Protein AF-A0AAW8P1D4-F1 (afdb_monomer)

Sequence (146 aa):
MIMMSGGFAKLALLTPFTQERFGVPAAPYYAAKFIAARTAGCGPCAMLVVRMAEEAGVSAQQLASIARPGSADADMRLAADYATAVLANSFDLADMIETARSRFGEKGLWGLASAVAAGQFYPTLKRGVGAALSCDLLPAEFREVA

So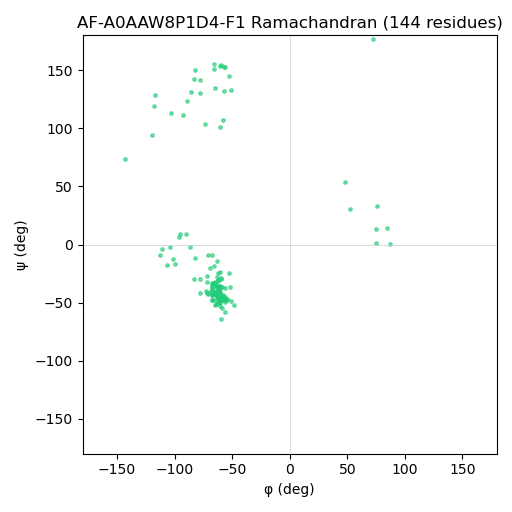lvent-accessible surface area (backbone atoms only — not comparable to full-atom values): 7704 Å² total; per-residue (Å²): 132,82,75,72,48,73,66,56,53,53,52,59,66,44,54,63,54,56,71,46,35,57,81,37,57,59,56,29,32,43,28,8,20,30,46,24,12,45,74,60,70,28,33,68,55,23,51,48,40,43,53,57,26,42,79,62,73,32,50,59,67,62,55,29,23,62,44,39,92,92,62,35,56,70,60,30,40,51,28,30,52,41,31,48,28,64,75,64,66,37,95,58,34,68,62,43,51,51,52,44,27,72,74,52,36,69,50,17,38,53,8,46,53,33,20,28,52,36,22,36,44,60,48,52,52,34,38,75,73,63,76,52,79,78,89,52,82,64,58,74,69,64,45,66,74,130

Mean predicted aligned error: 4.63 Å

Radius of gyration: 15.49 Å; Cα contacts (8 Å, |Δi|>4): 194; chains: 1; bounding box: 49×39×32 Å

Secondary structure (DSSP, 8-state):
-----HHHHHHHHHHHHTT--TT--HHHHHHHHHHHHHHTT-HHHHHHHHHHHHHTT--HHHHHGGGSTTTS-HHHHHHHHHHHHHHHT-TTHHHHHHHHHHHHHHHHHHHHHHHHHHHHHHHHHHHHTTS--S--PPPGGGS---

InterPro domains:
  IPR029032 AhpD-like [G3DSA:1.20.1290.10] (26-134)
  IPR029032 AhpD-like [SSF69118] (23-127)

Structure (mmCIF, N/CA/C/O backbone):
data_AF-A0AAW8P1D4-F1
#
_entry.id   AF-A0AAW8P1D4-F1
#
loop_
_atom_site.group_PDB
_atom_site.id
_atom_site.type_symbol
_atom_site.label_atom_id
_atom_site.label_alt_id
_atom_site.label_comp_id
_atom_site.label_asym_id
_atom_site.label_entity_id
_atom_site.label_seq_id
_atom_site.pdbx_PDB_ins_code
_atom_site.Cartn_x
_atom_site.Cartn_y
_atom_site.Cartn_z
_atom_site.occupancy
_atom_site.B_iso_or_equiv
_atom_site.auth_seq_id
_atom_site.auth_comp_id
_atom_site.auth_asym_id
_atom_site.auth_atom_id
_atom_site.pdbx_PDB_model_num
ATOM 1 N N . MET A 1 1 ? 33.612 16.172 3.935 1.00 39.94 1 MET A N 1
ATOM 2 C CA . MET A 1 1 ? 32.360 16.946 3.800 1.00 39.94 1 MET A CA 1
ATOM 3 C C . MET A 1 1 ? 31.700 16.505 2.500 1.00 39.94 1 MET A C 1
ATOM 5 O O . MET A 1 1 ? 32.062 16.997 1.442 1.00 39.94 1 MET A O 1
ATOM 9 N N . ILE A 1 2 ? 30.862 15.463 2.548 1.00 55.50 2 ILE A N 1
ATOM 10 C CA . ILE A 1 2 ? 30.183 14.958 1.3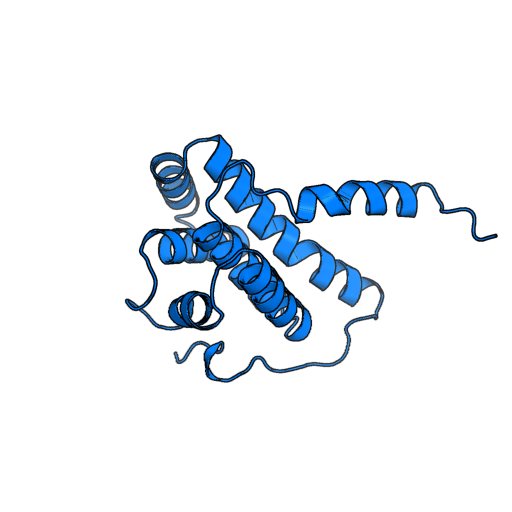47 1.00 55.50 2 ILE A CA 1
ATOM 11 C C . ILE A 1 2 ? 29.100 15.978 1.022 1.00 55.50 2 ILE A C 1
ATOM 13 O O . ILE A 1 2 ? 28.096 16.071 1.723 1.00 55.50 2 ILE A O 1
ATOM 17 N N . MET A 1 3 ? 29.357 16.800 0.011 1.00 48.62 3 MET A N 1
ATOM 18 C CA . MET A 1 3 ? 28.374 17.709 -0.554 1.00 48.62 3 MET A CA 1
ATOM 19 C C . MET A 1 3 ? 27.203 16.845 -1.021 1.00 48.62 3 MET A C 1
ATOM 21 O O . MET A 1 3 ? 27.345 16.062 -1.959 1.00 48.62 3 MET A O 1
ATOM 25 N N . MET A 1 4 ? 26.092 16.898 -0.286 1.00 57.53 4 MET A N 1
ATOM 26 C CA . MET A 1 4 ? 24.893 16.124 -0.579 1.00 57.53 4 MET A CA 1
ATOM 27 C C . MET A 1 4 ? 24.434 16.570 -1.966 1.00 57.53 4 MET A C 1
ATOM 29 O O . MET A 1 4 ? 23.932 17.680 -2.131 1.00 57.53 4 MET A O 1
ATOM 33 N N . SER A 1 5 ? 24.733 15.770 -2.990 1.00 74.94 5 SER A N 1
ATOM 34 C CA . SER A 1 5 ? 24.405 16.120 -4.368 1.00 74.94 5 SER A CA 1
ATOM 35 C C . SER A 1 5 ? 22.902 16.392 -4.468 1.00 74.94 5 SER A C 1
ATOM 37 O O . SER A 1 5 ? 22.109 15.853 -3.690 1.00 74.94 5 SER A O 1
ATOM 39 N N . GLY A 1 6 ? 22.482 17.226 -5.424 1.00 84.19 6 GLY A N 1
ATOM 40 C CA . GLY A 1 6 ? 21.069 17.606 -5.560 1.00 84.19 6 GLY A CA 1
ATOM 41 C C . GLY A 1 6 ? 20.107 16.408 -5.631 1.00 84.19 6 GLY A C 1
ATOM 42 O O . GLY A 1 6 ? 18.951 16.528 -5.238 1.00 84.19 6 GLY A O 1
ATOM 43 N N . GLY A 1 7 ? 20.585 15.232 -6.059 1.00 87.12 7 GLY A N 1
ATOM 44 C CA . GLY A 1 7 ? 19.835 13.975 -6.004 1.00 87.12 7 GLY A CA 1
ATOM 45 C C . GLY A 1 7 ? 19.537 13.485 -4.581 1.00 87.12 7 GLY A C 1
ATOM 46 O O . GLY A 1 7 ? 18.387 13.179 -4.279 1.00 87.12 7 GLY A O 1
ATOM 47 N N . PHE A 1 8 ? 20.525 13.462 -3.682 1.00 88.69 8 PHE A N 1
ATOM 48 C CA . PHE A 1 8 ? 20.314 13.047 -2.289 1.00 88.69 8 PHE A CA 1
ATOM 49 C C . PHE A 1 8 ? 19.436 14.033 -1.511 1.00 88.69 8 PHE A C 1
ATOM 51 O O . PHE A 1 8 ? 18.639 13.610 -0.679 1.00 88.69 8 PHE A O 1
ATOM 58 N N . ALA A 1 9 ? 19.516 15.332 -1.818 1.00 90.56 9 ALA A N 1
ATOM 59 C CA . ALA A 1 9 ? 18.600 16.322 -1.251 1.00 90.56 9 ALA A CA 1
ATOM 60 C C . ALA A 1 9 ? 17.141 16.058 -1.674 1.00 90.56 9 ALA A C 1
ATOM 62 O O . ALA A 1 9 ? 16.244 16.062 -0.835 1.00 90.56 9 ALA A O 1
ATOM 63 N N . LYS A 1 10 ? 16.898 15.749 -2.957 1.00 90.12 10 LYS A N 1
ATOM 64 C CA . LYS A 1 10 ? 15.564 15.357 -3.449 1.00 90.12 10 LYS A CA 1
ATOM 65 C C . LYS A 1 10 ? 15.071 14.060 -2.809 1.00 90.12 10 LYS A C 1
ATOM 67 O O . LYS A 1 10 ? 13.907 13.972 -2.436 1.00 90.12 10 LYS A O 1
ATOM 72 N N . LEU A 1 11 ? 15.957 13.077 -2.642 1.00 89.25 11 LEU A N 1
ATOM 73 C CA . LEU A 1 11 ? 15.636 11.830 -1.950 1.00 89.25 11 LEU A CA 1
ATOM 74 C C . LEU A 1 11 ? 15.224 12.080 -0.491 1.00 89.25 11 LEU A C 1
ATOM 76 O O . LEU A 1 11 ? 14.258 11.487 -0.023 1.00 89.25 11 LEU A O 1
ATOM 80 N N . ALA A 1 12 ? 15.908 12.984 0.213 1.00 89.44 12 ALA A N 1
ATOM 81 C CA . ALA A 1 12 ? 15.560 13.338 1.588 1.00 89.44 12 ALA A CA 1
ATOM 82 C C . ALA A 1 12 ? 14.154 13.956 1.698 1.00 89.44 12 ALA A C 1
ATOM 84 O O . ALA A 1 12 ? 13.430 13.655 2.645 1.00 89.44 12 ALA A O 1
ATOM 85 N N . LEU A 1 13 ? 13.741 14.755 0.707 1.00 91.31 13 LEU A N 1
ATOM 86 C CA . LEU A 1 13 ? 12.393 15.332 0.634 1.00 91.31 13 LEU A CA 1
ATOM 87 C C . LEU A 1 13 ? 11.296 14.291 0.355 1.00 91.31 13 LEU A C 1
ATOM 89 O O . LEU A 1 13 ? 10.134 14.545 0.658 1.00 91.31 13 LEU A O 1
ATOM 93 N N . LEU A 1 14 ? 11.641 13.119 -0.188 1.00 91.69 14 LEU A N 1
ATOM 94 C CA . LEU A 1 14 ? 10.685 12.035 -0.423 1.00 91.69 14 LEU A CA 1
ATOM 95 C C . LEU A 1 14 ? 10.342 11.266 0.861 1.00 91.69 14 LEU A C 1
ATOM 97 O O . LEU A 1 14 ? 9.231 10.762 0.994 1.00 91.69 14 LEU A O 1
ATOM 101 N N . THR A 1 15 ? 11.264 11.184 1.821 1.00 87.00 15 THR A N 1
ATOM 102 C CA . THR A 1 15 ? 11.056 10.469 3.091 1.00 87.00 15 THR A CA 1
ATOM 103 C C . THR A 1 15 ? 9.730 10.819 3.788 1.00 87.00 15 THR A C 1
ATOM 105 O O . THR A 1 15 ? 8.977 9.881 4.062 1.00 87.00 15 THR A O 1
ATOM 108 N N . PRO A 1 16 ? 9.367 12.101 4.025 1.00 90.62 16 PRO A N 1
ATOM 109 C CA . PRO A 1 16 ? 8.087 12.436 4.657 1.00 90.62 16 PRO A CA 1
ATOM 110 C C . PRO A 1 16 ? 6.878 11.960 3.841 1.00 90.62 16 PRO A C 1
ATOM 112 O O . PRO A 1 16 ? 5.910 11.473 4.417 1.00 90.62 16 PRO A O 1
ATOM 115 N N . PHE A 1 17 ? 6.950 11.999 2.506 1.00 91.94 17 PHE A N 1
ATOM 116 C CA . PHE A 1 17 ? 5.888 11.460 1.651 1.00 91.94 17 PHE A CA 1
ATOM 117 C C . PHE A 1 17 ? 5.687 9.953 1.868 1.00 91.94 17 PHE A C 1
ATOM 119 O O . PHE A 1 17 ? 4.553 9.491 1.935 1.00 91.94 17 PHE A O 1
ATOM 126 N N . THR A 1 18 ? 6.763 9.178 2.059 1.00 89.44 18 THR A N 1
ATOM 127 C CA . THR A 1 18 ? 6.650 7.722 2.289 1.00 89.44 18 THR A CA 1
ATOM 128 C C . THR A 1 18 ? 5.994 7.338 3.623 1.00 89.44 18 THR A C 1
ATOM 130 O O . THR A 1 18 ? 5.725 6.157 3.872 1.00 89.44 18 THR A O 1
ATOM 133 N N . GLN A 1 19 ? 5.759 8.313 4.501 1.00 88.38 19 GLN A N 1
ATOM 134 C CA . GLN A 1 19 ? 5.118 8.141 5.803 1.00 88.38 19 GLN A CA 1
ATOM 135 C C . GLN A 1 19 ? 3.737 8.813 5.874 1.00 88.38 19 GLN A C 1
ATOM 137 O O . GLN A 1 19 ? 3.003 8.567 6.830 1.00 88.38 19 GLN A O 1
ATOM 142 N N . GLU A 1 20 ? 3.359 9.606 4.869 1.00 93.69 20 GLU A N 1
ATOM 143 C CA . GLU A 1 20 ? 2.106 10.357 4.853 1.00 93.69 20 GLU A CA 1
ATOM 144 C C . GLU A 1 20 ? 0.906 9.461 4.512 1.00 93.69 20 GLU A C 1
ATOM 146 O O . GLU A 1 20 ? 0.909 8.716 3.527 1.00 93.69 20 GLU A O 1
ATOM 151 N N . ARG A 1 21 ? -0.144 9.565 5.333 1.00 94.75 21 ARG A N 1
ATOM 152 C CA . ARG A 1 21 ? -1.355 8.736 5.250 1.00 94.75 21 ARG A CA 1
ATOM 153 C C . ARG A 1 21 ? -2.525 9.452 4.592 1.00 94.75 21 ARG A C 1
ATOM 155 O O . ARG A 1 21 ? -3.530 8.809 4.313 1.00 94.75 21 ARG A O 1
ATOM 162 N N . PHE A 1 22 ? -2.444 10.768 4.398 1.00 94.25 22 PHE A N 1
ATOM 163 C CA . PHE A 1 22 ? -3.497 11.586 3.792 1.00 94.25 22 PHE A CA 1
ATOM 164 C C . PHE A 1 22 ? -4.875 11.394 4.460 1.00 94.25 22 PHE A C 1
ATOM 166 O O . PHE A 1 22 ? -5.918 11.519 3.828 1.00 94.25 22 PHE A O 1
ATOM 173 N N . GLY A 1 23 ? -4.897 11.096 5.762 1.00 90.75 23 GLY A N 1
ATOM 174 C CA . GLY A 1 23 ? -6.128 10.866 6.527 1.00 90.75 23 GLY A CA 1
ATOM 175 C C . GLY A 1 23 ? -6.672 9.432 6.504 1.00 90.75 23 GLY A C 1
ATOM 176 O O . GLY A 1 23 ? -7.669 9.177 7.174 1.00 90.75 23 GLY A O 1
ATOM 177 N N . VAL A 1 24 ? -6.024 8.485 5.813 1.00 96.12 24 VAL A N 1
ATOM 178 C CA . VAL A 1 24 ? -6.356 7.054 5.929 1.00 96.12 24 VAL A CA 1
ATOM 179 C C . VAL A 1 24 ? -6.046 6.564 7.352 1.00 96.12 24 VAL A C 1
ATOM 181 O O . VAL A 1 24 ? -4.961 6.857 7.874 1.00 96.12 24 VAL A O 1
ATOM 184 N N . PRO A 1 25 ? -6.947 5.796 7.996 1.00 97.12 25 PRO A N 1
ATOM 185 C CA . PRO A 1 25 ? -6.661 5.177 9.287 1.00 97.12 25 PRO A CA 1
ATOM 186 C C . PRO A 1 25 ? -5.417 4.276 9.237 1.00 97.12 25 PRO A C 1
ATOM 188 O O . PRO A 1 25 ? -5.077 3.708 8.201 1.00 97.12 25 PRO A O 1
ATOM 191 N N . ALA A 1 26 ? -4.726 4.112 10.370 1.00 97.50 26 ALA A N 1
ATOM 192 C CA . ALA A 1 26 ? -3.468 3.358 10.418 1.00 97.50 26 ALA A CA 1
ATOM 193 C C . ALA A 1 26 ? -3.610 1.933 9.853 1.00 97.50 26 ALA A C 1
ATOM 195 O O . ALA A 1 26 ? -2.813 1.525 9.014 1.00 97.50 26 ALA A O 1
ATOM 196 N N . ALA A 1 27 ? -4.645 1.205 10.274 1.00 97.38 27 ALA A N 1
ATOM 197 C CA . ALA A 1 27 ? -4.863 -0.191 9.906 1.00 97.38 27 ALA A CA 1
ATOM 198 C C . ALA A 1 27 ? -4.922 -0.430 8.375 1.00 97.38 27 ALA A C 1
ATOM 200 O O . ALA A 1 27 ? -4.068 -1.165 7.874 1.00 97.38 27 ALA A O 1
ATOM 201 N N . PRO A 1 28 ? -5.823 0.209 7.600 1.00 97.88 28 PRO A N 1
ATOM 202 C CA . PRO A 1 28 ? -5.845 0.073 6.140 1.00 97.88 28 PRO A CA 1
ATOM 203 C C . PRO A 1 28 ? -4.581 0.618 5.456 1.00 97.88 28 PRO A C 1
ATOM 205 O O . PRO A 1 28 ? -4.095 0.013 4.502 1.00 97.88 28 PRO A O 1
ATOM 208 N N . TYR A 1 29 ? -3.981 1.705 5.956 1.00 98.38 29 TYR A N 1
ATOM 209 C CA . TYR A 1 29 ? -2.732 2.225 5.383 1.00 98.38 29 TYR A CA 1
ATOM 210 C C . TYR A 1 29 ? -1.590 1.200 5.468 1.00 98.38 29 TYR A C 1
ATOM 212 O O . TYR A 1 29 ? -0.924 0.909 4.471 1.00 98.38 29 TYR A O 1
ATOM 220 N N . TYR A 1 30 ? -1.369 0.624 6.653 1.00 97.81 30 TYR A N 1
ATOM 221 C CA . TYR A 1 30 ? -0.312 -0.365 6.846 1.00 97.81 30 TYR A CA 1
ATOM 222 C C . TYR A 1 30 ? -0.633 -1.702 6.178 1.00 97.81 30 TYR A C 1
ATOM 224 O O . TYR A 1 30 ? 0.302 -2.369 5.743 1.00 97.81 30 TYR A O 1
ATOM 232 N N . ALA A 1 31 ? -1.911 -2.056 6.006 1.00 97.50 31 ALA A N 1
ATOM 233 C CA . ALA A 1 31 ? -2.320 -3.194 5.185 1.00 97.50 31 ALA A CA 1
ATOM 234 C C . ALA A 1 31 ? -1.844 -3.042 3.729 1.00 97.50 31 ALA A C 1
ATOM 236 O O . ALA A 1 31 ? -1.094 -3.883 3.230 1.00 97.50 31 ALA A O 1
ATOM 237 N N . ALA A 1 32 ? -2.190 -1.926 3.075 1.00 97.88 32 ALA A N 1
ATOM 238 C CA . ALA A 1 32 ? -1.767 -1.641 1.702 1.00 97.88 32 ALA A CA 1
ATOM 239 C C . ALA A 1 32 ? -0.235 -1.556 1.570 1.00 97.88 32 ALA A C 1
ATOM 241 O O . ALA A 1 32 ? 0.361 -2.152 0.669 1.00 97.88 32 ALA A O 1
ATOM 242 N N . LYS A 1 33 ? 0.426 -0.855 2.503 1.00 97.88 33 LYS A N 1
ATOM 243 C CA . LYS A 1 33 ? 1.889 -0.705 2.510 1.00 97.88 33 LYS A CA 1
ATOM 244 C C . LYS A 1 33 ? 2.610 -2.040 2.716 1.00 97.88 33 LYS A C 1
ATOM 246 O O . LYS A 1 33 ? 3.665 -2.256 2.119 1.00 97.88 33 LYS A O 1
ATOM 251 N N . PHE A 1 34 ? 2.056 -2.928 3.544 1.00 96.62 34 PHE A N 1
ATOM 252 C CA . PHE A 1 34 ? 2.613 -4.256 3.794 1.00 96.62 34 PHE A CA 1
ATOM 253 C C . PHE A 1 34 ? 2.523 -5.131 2.545 1.00 96.62 34 PHE A C 1
ATOM 255 O O . PHE A 1 34 ? 3.541 -5.696 2.144 1.00 96.62 34 PHE A O 1
ATOM 262 N N . ILE A 1 35 ? 1.359 -5.174 1.884 1.00 96.38 35 ILE A N 1
ATOM 263 C CA . ILE A 1 35 ? 1.196 -5.876 0.601 1.00 96.38 35 ILE A CA 1
ATOM 264 C C . ILE A 1 35 ? 2.194 -5.351 -0.429 1.00 96.38 35 ILE A C 1
ATOM 266 O O . ILE A 1 35 ? 2.894 -6.140 -1.058 1.00 96.38 35 ILE A O 1
ATOM 270 N N . ALA A 1 36 ? 2.355 -4.032 -0.542 1.00 96.94 36 ALA A N 1
ATOM 271 C CA . ALA A 1 36 ? 3.343 -3.457 -1.443 1.00 96.94 36 ALA A CA 1
ATOM 272 C C . ALA A 1 36 ? 4.780 -3.891 -1.111 1.00 96.94 36 ALA A C 1
ATOM 274 O O . ALA A 1 36 ? 5.465 -4.446 -1.968 1.00 96.94 36 ALA A O 1
ATOM 275 N N . ALA A 1 37 ? 5.240 -3.723 0.128 1.00 94.56 37 ALA A N 1
ATOM 276 C CA . ALA A 1 37 ? 6.597 -4.126 0.504 1.00 94.56 37 ALA A CA 1
ATOM 277 C C . ALA A 1 37 ? 6.843 -5.637 0.326 1.00 94.56 37 ALA A C 1
ATOM 279 O O . ALA A 1 37 ? 7.931 -6.045 -0.094 1.00 94.56 37 ALA A O 1
ATOM 280 N N . ARG A 1 38 ? 5.829 -6.464 0.605 1.00 91.94 38 ARG A N 1
ATOM 281 C CA . ARG A 1 38 ? 5.865 -7.916 0.407 1.00 91.94 38 ARG A CA 1
ATOM 282 C C . ARG A 1 38 ? 5.992 -8.267 -1.076 1.00 91.94 38 ARG A C 1
ATOM 284 O O . ARG A 1 38 ? 6.906 -9.005 -1.434 1.00 91.94 38 ARG A O 1
ATOM 291 N N . THR A 1 39 ? 5.132 -7.718 -1.934 1.00 93.69 39 THR A N 1
ATOM 292 C CA . THR A 1 39 ? 5.139 -7.967 -3.389 1.00 93.69 39 THR A CA 1
ATOM 293 C C . THR A 1 39 ? 6.424 -7.477 -4.049 1.00 93.69 39 THR A C 1
ATOM 295 O O . THR A 1 39 ? 6.885 -8.068 -5.021 1.00 93.69 39 THR A O 1
ATOM 298 N N . ALA A 1 40 ? 7.074 -6.453 -3.486 1.00 92.12 40 ALA A N 1
ATOM 299 C CA . ALA A 1 40 ? 8.391 -6.026 -3.942 1.00 92.12 40 ALA A CA 1
ATOM 300 C C . ALA A 1 40 ? 9.478 -7.098 -3.746 1.00 92.12 40 ALA A C 1
ATOM 302 O O . ALA A 1 40 ? 10.562 -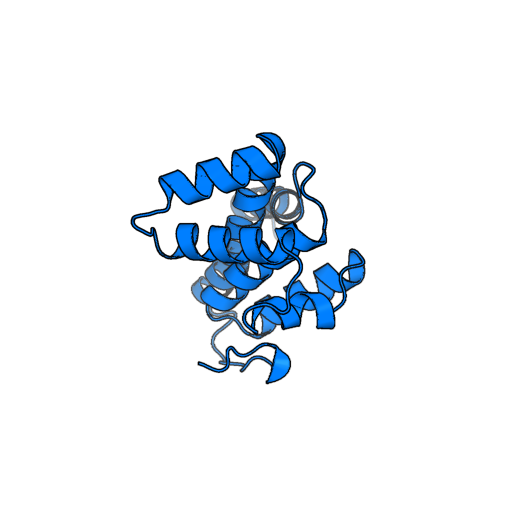6.944 -4.306 1.00 92.12 40 ALA A O 1
ATOM 303 N N . GLY A 1 41 ? 9.242 -8.156 -2.958 1.00 86.69 41 GLY A N 1
ATOM 304 C CA . GLY A 1 41 ? 10.191 -9.248 -2.725 1.00 86.69 41 GLY A CA 1
ATOM 305 C C . GLY A 1 41 ? 11.335 -8.877 -1.7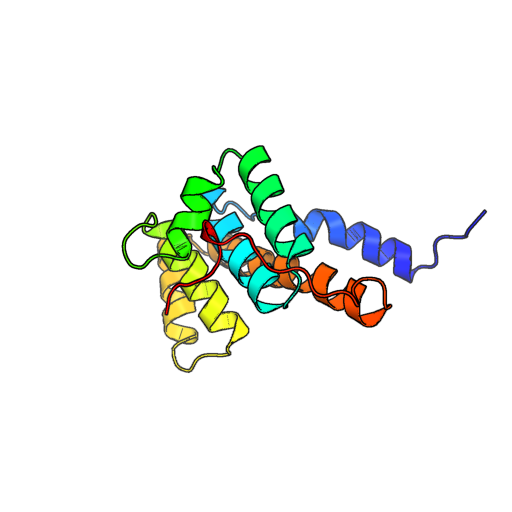77 1.00 86.69 41 GLY A C 1
ATOM 306 O O . GLY A 1 41 ? 12.463 -9.320 -1.976 1.00 86.69 41 GLY A O 1
ATOM 307 N N . CYS A 1 42 ? 11.084 -8.011 -0.787 1.00 84.12 42 CYS A N 1
ATOM 308 C CA . CYS A 1 42 ? 12.049 -7.660 0.262 1.00 84.12 42 CYS A CA 1
ATOM 309 C C . CYS A 1 42 ? 11.483 -8.022 1.645 1.00 84.12 42 CYS A C 1
ATOM 311 O O . CYS A 1 42 ? 10.787 -7.212 2.262 1.00 84.12 42 CYS A O 1
ATOM 313 N N . GLY A 1 43 ? 11.809 -9.217 2.152 1.00 86.75 43 GLY A N 1
ATOM 314 C CA . GLY A 1 43 ? 11.385 -9.695 3.477 1.00 86.75 43 GLY A CA 1
ATOM 315 C C . GLY A 1 43 ? 11.675 -8.710 4.622 1.00 86.75 43 GLY A C 1
ATOM 316 O O . GLY A 1 43 ? 10.748 -8.360 5.355 1.00 86.75 43 GLY A O 1
ATOM 317 N N . PRO A 1 44 ? 12.897 -8.153 4.741 1.00 89.44 44 PRO A N 1
ATOM 318 C CA . PRO A 1 44 ? 13.219 -7.191 5.795 1.00 89.44 44 PRO A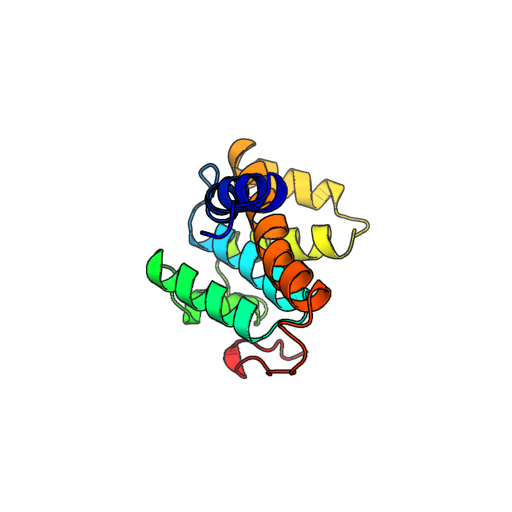 CA 1
ATOM 319 C C . PRO A 1 44 ? 12.436 -5.882 5.663 1.00 89.44 44 PRO A C 1
ATOM 321 O O . PRO A 1 44 ? 12.074 -5.268 6.662 1.00 89.44 44 PRO A O 1
ATOM 324 N N . CYS A 1 45 ? 12.137 -5.451 4.435 1.00 91.88 45 CYS A N 1
ATOM 325 C CA . CYS A 1 45 ? 11.337 -4.254 4.200 1.00 91.88 45 CYS A CA 1
ATOM 326 C C . CYS A 1 45 ? 9.878 -4.472 4.617 1.00 91.88 45 CYS A C 1
ATOM 328 O O . CYS A 1 45 ? 9.283 -3.591 5.228 1.00 91.88 45 CYS A O 1
ATOM 330 N N . ALA A 1 46 ? 9.312 -5.643 4.323 1.00 93.12 46 ALA A N 1
ATOM 331 C CA . ALA A 1 46 ? 7.972 -6.006 4.768 1.00 93.12 46 ALA A CA 1
ATOM 332 C C . ALA A 1 46 ? 7.893 -6.121 6.302 1.00 93.12 46 ALA A C 1
ATOM 334 O O . ALA A 1 46 ? 6.968 -5.575 6.899 1.00 93.12 46 ALA A O 1
ATOM 335 N N . MET A 1 47 ? 8.899 -6.703 6.964 1.00 93.69 47 MET A N 1
ATOM 336 C CA . MET A 1 47 ? 8.967 -6.724 8.434 1.00 93.69 47 MET A CA 1
ATOM 337 C C . MET A 1 47 ? 9.169 -5.335 9.048 1.00 93.69 47 MET A C 1
ATOM 339 O O . MET A 1 47 ? 8.608 -5.038 10.101 1.00 93.69 47 MET A O 1
ATOM 343 N N . LEU A 1 48 ? 9.897 -4.443 8.375 1.00 94.56 48 LEU A N 1
ATOM 344 C CA . LEU A 1 48 ? 9.962 -3.040 8.780 1.00 94.56 48 LEU A CA 1
ATOM 345 C C . LEU A 1 48 ? 8.578 -2.379 8.713 1.00 94.56 48 LEU A C 1
ATOM 347 O O . LEU A 1 48 ? 8.247 -1.584 9.586 1.00 94.56 48 LEU A O 1
ATOM 351 N N . VAL A 1 49 ? 7.746 -2.714 7.720 1.00 96.12 49 VAL A N 1
ATOM 352 C CA . VAL A 1 49 ? 6.355 -2.235 7.679 1.00 96.12 49 VAL A CA 1
ATOM 353 C C . VAL A 1 49 ? 5.545 -2.758 8.858 1.00 96.12 49 VAL A C 1
ATOM 355 O O . VAL A 1 49 ? 4.826 -1.963 9.456 1.00 96.12 49 VAL A O 1
ATOM 358 N N . VAL A 1 50 ? 5.706 -4.030 9.240 1.00 96.44 50 VAL A N 1
ATOM 359 C CA . VAL A 1 50 ? 5.073 -4.578 10.454 1.00 96.44 50 VAL A CA 1
ATOM 360 C C . VAL A 1 50 ? 5.474 -3.758 11.679 1.00 96.44 50 VAL A C 1
ATOM 362 O O . VAL A 1 50 ? 4.605 -3.304 12.416 1.00 96.44 50 VAL A O 1
ATOM 365 N N . ARG A 1 51 ? 6.768 -3.463 11.845 1.00 97.06 51 ARG A N 1
ATOM 366 C CA . ARG A 1 51 ? 7.243 -2.635 12.958 1.00 97.06 51 ARG A CA 1
ATOM 367 C C . ARG A 1 51 ? 6.661 -1.218 12.942 1.00 97.06 51 ARG A C 1
ATOM 369 O O . ARG A 1 51 ? 6.203 -0.726 13.969 1.00 97.06 51 ARG A O 1
ATOM 376 N N . MET A 1 52 ? 6.648 -0.565 11.781 1.00 96.88 52 MET A N 1
ATOM 377 C CA . MET A 1 52 ? 6.053 0.769 11.642 1.00 96.88 52 MET A CA 1
ATOM 378 C C . MET A 1 52 ? 4.549 0.763 11.953 1.00 96.88 52 MET A C 1
ATOM 380 O O . MET A 1 52 ? 4.017 1.771 12.410 1.00 96.88 52 MET A O 1
ATOM 384 N N . ALA A 1 53 ? 3.860 -0.344 11.682 1.00 96.94 53 ALA A N 1
ATOM 385 C CA . ALA A 1 53 ? 2.448 -0.498 11.994 1.00 96.94 53 ALA A CA 1
ATOM 386 C C . ALA A 1 53 ? 2.221 -0.619 13.505 1.00 96.94 53 ALA A C 1
ATOM 388 O O . ALA A 1 53 ? 1.340 0.061 14.032 1.00 96.94 53 ALA A O 1
ATOM 389 N N . GLU A 1 54 ? 3.058 -1.390 14.208 1.00 97.88 54 GLU A N 1
ATOM 390 C CA . GLU A 1 54 ? 3.024 -1.493 15.674 1.00 97.88 54 GLU A CA 1
ATOM 391 C C . GLU A 1 54 ? 3.212 -0.124 16.333 1.00 97.88 54 GLU A C 1
ATOM 393 O O . GLU A 1 54 ? 2.449 0.249 17.223 1.00 97.88 54 GLU A O 1
ATOM 398 N N . GLU A 1 55 ? 4.175 0.664 15.847 1.00 97.25 55 GLU A N 1
ATOM 399 C CA . GLU A 1 55 ? 4.430 2.035 16.313 1.00 97.25 55 GLU A CA 1
ATOM 400 C C . GLU A 1 55 ? 3.238 2.976 16.073 1.00 97.25 55 GLU A C 1
ATOM 402 O O . GLU A 1 55 ? 3.056 3.953 16.798 1.00 97.25 55 GLU A O 1
ATOM 407 N N . ALA A 1 56 ? 2.391 2.662 15.092 1.00 96.38 56 ALA A N 1
ATOM 408 C CA . ALA A 1 56 ? 1.156 3.379 14.799 1.00 96.38 56 ALA A CA 1
ATOM 409 C C . ALA A 1 56 ? -0.096 2.762 15.456 1.00 96.38 56 ALA A C 1
ATOM 411 O O . ALA A 1 56 ? -1.213 3.182 15.139 1.00 96.38 56 ALA A O 1
ATOM 412 N N . GLY A 1 57 ? 0.071 1.780 16.349 1.00 97.25 57 GLY A N 1
ATOM 413 C CA . GLY A 1 57 ? -1.015 1.140 17.096 1.00 97.25 57 GLY A CA 1
ATOM 414 C C . GLY A 1 57 ? -1.729 -0.002 16.367 1.00 97.25 57 GLY A C 1
ATOM 415 O O . GLY A 1 57 ? -2.802 -0.417 16.799 1.00 97.25 57 GLY A O 1
ATOM 416 N N . VAL A 1 58 ? -1.166 -0.518 15.273 1.00 97.38 58 VAL A N 1
ATOM 417 C CA . VAL A 1 58 ? -1.684 -1.683 14.541 1.00 97.38 58 VAL A CA 1
ATOM 418 C C . VAL A 1 58 ? -0.824 -2.890 14.892 1.00 97.38 58 VAL A C 1
ATOM 420 O O . VAL A 1 58 ? 0.351 -2.947 14.545 1.00 97.38 58 VAL A O 1
ATOM 423 N N . SER A 1 59 ? -1.397 -3.870 15.584 1.00 96.31 59 SER A N 1
ATOM 424 C CA . SER A 1 59 ? -0.639 -5.048 16.011 1.00 96.31 59 SER A CA 1
ATOM 425 C C . SER A 1 59 ? -0.166 -5.902 14.830 1.00 96.31 59 SER A C 1
ATOM 427 O O . SER A 1 59 ? -0.841 -6.021 13.802 1.00 96.31 59 SER A O 1
ATOM 429 N N . ALA A 1 60 ? 0.964 -6.589 15.014 1.00 94.19 60 ALA A N 1
ATOM 430 C CA . ALA A 1 60 ? 1.443 -7.612 14.088 1.00 94.19 60 ALA A CA 1
ATOM 431 C C . ALA A 1 60 ? 0.366 -8.669 13.775 1.00 94.19 60 ALA A C 1
ATOM 433 O O . ALA A 1 60 ? 0.233 -9.089 12.629 1.00 94.19 60 ALA A O 1
ATOM 434 N N . GLN A 1 61 ? -0.455 -9.041 14.766 1.00 92.88 61 GLN A N 1
ATOM 435 C CA . GLN A 1 61 ? -1.565 -9.982 14.594 1.00 92.88 61 GLN A CA 1
ATOM 436 C C . GLN A 1 61 ? -2.655 -9.440 13.657 1.00 92.88 61 GLN A C 1
ATOM 438 O O . GLN A 1 61 ? -3.144 -10.178 12.802 1.00 92.88 61 GLN A O 1
ATOM 443 N N . GLN A 1 62 ? -3.012 -8.156 13.774 1.00 93.75 62 GLN A N 1
ATOM 444 C CA . GLN A 1 62 ? -3.950 -7.514 12.848 1.00 93.75 62 GLN A CA 1
ATOM 445 C C . GLN A 1 62 ? -3.398 -7.503 11.420 1.00 93.75 62 GLN A C 1
ATOM 447 O O . GLN A 1 62 ? -4.130 -7.821 10.492 1.00 93.75 62 GLN A O 1
ATOM 452 N N . LEU A 1 63 ? -2.113 -7.207 11.212 1.00 93.75 63 LEU A N 1
ATOM 453 C CA . LEU A 1 63 ? -1.526 -7.289 9.869 1.00 93.75 63 LEU A CA 1
ATOM 454 C C . LEU A 1 63 ? -1.450 -8.726 9.338 1.00 93.75 63 LEU A C 1
ATOM 456 O O . LEU A 1 63 ? -1.800 -8.967 8.185 1.00 93.75 63 LEU A O 1
ATOM 460 N N . ALA A 1 64 ? -1.043 -9.687 10.168 1.00 91.81 64 ALA A N 1
ATOM 461 C CA . ALA A 1 64 ? -0.975 -11.100 9.793 1.00 91.81 64 ALA A CA 1
ATOM 462 C C . ALA A 1 64 ? -2.348 -11.660 9.381 1.00 91.81 64 ALA A C 1
ATOM 464 O O . ALA A 1 64 ? -2.426 -12.541 8.527 1.00 91.81 64 ALA A O 1
ATOM 465 N N . SER A 1 65 ? -3.441 -11.115 9.926 1.00 92.38 65 SER A N 1
ATOM 466 C CA . SER A 1 65 ? -4.804 -11.505 9.545 1.00 92.38 65 SER A CA 1
ATOM 467 C C . SER A 1 65 ? -5.118 -11.266 8.059 1.00 92.38 65 SER A C 1
ATOM 469 O O . SER A 1 65 ? -5.939 -11.971 7.478 1.00 92.38 65 SER A O 1
ATOM 471 N N . ILE A 1 66 ? -4.414 -10.346 7.388 1.00 90.94 66 ILE A N 1
ATOM 472 C CA . ILE A 1 66 ? -4.583 -10.103 5.947 1.00 90.94 66 ILE A CA 1
ATOM 473 C C . ILE A 1 66 ? -4.181 -11.336 5.128 1.00 90.94 66 ILE A C 1
ATOM 475 O O . ILE A 1 66 ? -4.813 -11.633 4.116 1.00 90.94 66 ILE A O 1
ATOM 479 N N . ALA A 1 67 ? -3.165 -12.083 5.577 1.00 82.38 67 ALA A N 1
ATOM 480 C CA . ALA A 1 67 ? -2.677 -13.280 4.891 1.00 82.38 67 ALA A CA 1
ATOM 481 C C . ALA A 1 67 ? -3.652 -14.469 4.977 1.00 82.38 67 ALA A C 1
ATOM 483 O O . ALA A 1 67 ? -3.436 -15.485 4.320 1.00 82.38 67 ALA A O 1
ATOM 484 N N . ARG A 1 68 ? -4.715 -14.369 5.790 1.00 80.12 68 ARG A N 1
ATOM 485 C CA . ARG A 1 68 ? -5.716 -15.424 5.979 1.00 80.12 68 ARG A CA 1
ATOM 486 C C . ARG A 1 68 ? -7.095 -14.926 5.530 1.00 80.12 68 ARG A C 1
ATOM 488 O O . ARG A 1 68 ? -7.614 -13.972 6.123 1.00 80.12 68 ARG A O 1
ATOM 495 N N . PRO A 1 69 ? -7.725 -15.567 4.528 1.00 73.00 69 PRO A N 1
ATOM 496 C CA . PRO A 1 69 ? -9.058 -15.189 4.065 1.00 73.00 69 PRO A CA 1
ATOM 497 C C . PRO A 1 69 ? -10.072 -15.073 5.213 1.00 73.00 69 PRO A C 1
ATOM 499 O O . PRO A 1 69 ? -10.149 -15.945 6.075 1.00 73.00 69 PRO A O 1
ATOM 502 N N . GLY A 1 70 ? -10.838 -13.978 5.230 1.00 77.38 70 GLY A N 1
ATOM 503 C CA . GLY A 1 70 ? -11.932 -13.753 6.184 1.00 77.38 70 GLY A CA 1
ATOM 504 C C . GLY A 1 70 ? -11.532 -13.392 7.620 1.00 77.38 70 GLY A C 1
ATOM 505 O O . GLY A 1 70 ? -12.421 -13.222 8.447 1.00 77.38 70 GLY A O 1
ATOM 506 N N . SER A 1 71 ? -10.238 -13.268 7.939 1.00 81.75 71 SER A N 1
ATOM 507 C CA . SER A 1 71 ? -9.799 -12.956 9.312 1.00 81.75 71 SER A CA 1
ATOM 508 C C . SER A 1 71 ? -9.445 -11.487 9.560 1.00 81.75 71 SER A C 1
ATOM 510 O O . SER A 1 71 ? -9.385 -11.061 10.712 1.00 81.75 71 SER A O 1
ATOM 512 N N . ALA A 1 72 ? -9.221 -10.718 8.494 1.00 85.50 72 ALA A N 1
ATOM 513 C CA . ALA A 1 72 ? -8.931 -9.294 8.583 1.00 85.50 72 ALA A CA 1
ATOM 514 C C . ALA A 1 72 ? -10.201 -8.452 8.727 1.00 85.50 72 ALA A C 1
ATOM 516 O O . ALA A 1 72 ? -11.254 -8.790 8.187 1.00 85.50 72 ALA A O 1
ATOM 517 N N . ASP A 1 73 ? -10.058 -7.312 9.403 1.00 93.00 73 ASP A N 1
ATOM 518 C CA . ASP A 1 73 ? -11.036 -6.228 9.350 1.00 93.00 73 ASP A CA 1
ATOM 519 C C . ASP A 1 73 ? -11.327 -5.826 7.890 1.00 93.00 73 ASP A C 1
ATOM 521 O O . ASP A 1 73 ? -10.435 -5.861 7.034 1.00 93.00 73 ASP A O 1
ATOM 525 N N . ALA A 1 74 ? -12.575 -5.445 7.606 1.00 95.44 74 ALA A N 1
ATOM 526 C CA . ALA A 1 74 ? -13.037 -5.168 6.248 1.00 95.44 74 ALA A CA 1
ATOM 527 C C . ALA A 1 74 ? -12.233 -4.053 5.557 1.00 95.44 74 ALA A C 1
ATOM 529 O O . ALA A 1 74 ? -11.945 -4.162 4.365 1.00 95.44 74 ALA A O 1
ATOM 530 N N . ASP A 1 75 ? -11.808 -3.022 6.293 1.00 97.44 75 ASP A N 1
ATOM 531 C CA . ASP A 1 75 ? -11.016 -1.929 5.726 1.00 97.44 75 ASP A CA 1
ATOM 532 C C . ASP A 1 75 ? -9.592 -2.382 5.414 1.00 97.44 75 ASP A C 1
ATOM 534 O O . ASP A 1 75 ? -9.035 -2.017 4.378 1.00 97.44 75 ASP A O 1
ATOM 538 N N . MET A 1 76 ? -8.997 -3.190 6.298 1.00 97.50 76 MET A N 1
ATOM 539 C CA . MET A 1 76 ? -7.673 -3.773 6.064 1.00 97.50 76 MET A CA 1
ATOM 540 C C . MET A 1 76 ? -7.695 -4.696 4.850 1.00 97.50 76 MET A C 1
ATOM 542 O O . MET A 1 76 ? -6.781 -4.642 4.027 1.00 97.50 76 MET A O 1
ATOM 546 N N . ARG A 1 77 ? -8.747 -5.512 4.723 1.00 96.69 77 ARG A N 1
ATOM 547 C CA . ARG A 1 77 ? -8.933 -6.393 3.573 1.00 96.69 77 ARG A CA 1
ATOM 548 C C . ARG A 1 77 ? -9.083 -5.595 2.282 1.00 96.69 77 ARG A C 1
ATOM 550 O O . ARG A 1 77 ? -8.335 -5.848 1.345 1.00 96.69 77 ARG A O 1
ATOM 557 N N . LEU A 1 78 ? -9.963 -4.592 2.259 1.00 97.38 78 LEU A N 1
ATOM 558 C CA . LEU A 1 78 ? -10.150 -3.727 1.093 1.00 97.38 78 LEU A CA 1
ATOM 559 C C . LEU A 1 78 ? -8.846 -3.028 0.686 1.00 97.38 78 LEU A C 1
ATOM 561 O O . LEU A 1 78 ? -8.513 -2.983 -0.492 1.00 97.38 78 LEU A O 1
ATOM 565 N N . ALA A 1 79 ? -8.081 -2.504 1.645 1.00 98.00 79 ALA A N 1
ATOM 566 C CA . ALA A 1 79 ? -6.814 -1.839 1.356 1.00 98.00 79 ALA A CA 1
ATOM 567 C C . ALA A 1 79 ? -5.736 -2.804 0.825 1.00 98.00 79 ALA A C 1
ATOM 569 O O . ALA A 1 79 ? -4.944 -2.431 -0.043 1.00 98.00 79 ALA A O 1
ATOM 570 N N . ALA A 1 80 ? -5.707 -4.043 1.321 1.00 97.44 80 ALA A N 1
ATOM 571 C CA . ALA A 1 80 ? -4.821 -5.093 0.825 1.00 97.44 80 ALA A CA 1
ATOM 572 C C . ALA A 1 80 ? -5.186 -5.536 -0.603 1.00 97.44 80 ALA A C 1
ATOM 574 O O . ALA A 1 80 ? -4.302 -5.662 -1.456 1.00 97.44 80 ALA A O 1
ATOM 575 N N . ASP A 1 81 ? -6.479 -5.713 -0.877 1.00 96.62 81 ASP A N 1
ATOM 576 C CA . ASP A 1 81 ? -6.994 -6.073 -2.199 1.00 96.62 81 ASP A CA 1
ATOM 577 C C . ASP A 1 81 ? -6.755 -4.926 -3.201 1.00 96.62 81 ASP A C 1
ATOM 579 O O . ASP A 1 81 ? -6.236 -5.161 -4.292 1.00 96.62 81 ASP A O 1
ATOM 583 N N . TYR A 1 82 ? -6.982 -3.670 -2.793 1.00 98.31 82 TYR A N 1
ATOM 584 C CA . TYR A 1 82 ? -6.622 -2.474 -3.564 1.00 98.31 82 TYR A CA 1
ATOM 585 C C . TYR A 1 82 ? -5.132 -2.441 -3.922 1.00 98.31 82 TYR A C 1
ATOM 587 O O . TYR A 1 82 ? -4.773 -2.243 -5.082 1.00 98.31 82 TYR A O 1
ATOM 595 N N . ALA A 1 83 ? -4.245 -2.660 -2.946 1.00 98.12 83 ALA A N 1
ATOM 596 C CA . ALA A 1 83 ? -2.806 -2.671 -3.196 1.00 98.12 83 ALA A CA 1
ATOM 597 C C . ALA A 1 83 ? -2.407 -3.780 -4.179 1.00 98.12 83 ALA A C 1
ATOM 599 O O . ALA A 1 83 ? -1.578 -3.553 -5.061 1.00 98.12 83 ALA A O 1
ATOM 600 N N . THR A 1 84 ? -3.021 -4.957 -4.054 1.00 97.25 84 THR A N 1
ATOM 601 C CA . THR A 1 84 ? -2.813 -6.084 -4.971 1.00 97.25 84 THR A CA 1
ATOM 602 C C . THR A 1 84 ? -3.255 -5.728 -6.391 1.00 97.25 84 THR A C 1
ATOM 604 O O . THR A 1 84 ? -2.469 -5.896 -7.322 1.00 97.25 84 THR A O 1
ATOM 607 N N . ALA A 1 85 ? -4.456 -5.166 -6.554 1.00 98.06 85 ALA A N 1
ATOM 608 C CA . ALA A 1 85 ? -5.002 -4.722 -7.837 1.00 98.06 85 ALA A CA 1
ATOM 609 C C . ALA A 1 85 ? -4.106 -3.681 -8.530 1.00 98.06 85 ALA A C 1
ATOM 611 O O . ALA A 1 85 ? -3.763 -3.833 -9.704 1.00 98.06 85 ALA A O 1
ATOM 612 N N . VAL A 1 86 ? -3.658 -2.657 -7.789 1.00 98.38 86 VAL A N 1
ATOM 613 C CA . VAL A 1 86 ? -2.757 -1.609 -8.303 1.00 98.38 86 VAL A CA 1
ATOM 614 C C . VAL A 1 86 ? -1.430 -2.202 -8.778 1.00 98.38 86 VAL A C 1
ATOM 616 O O . VAL A 1 86 ? -0.960 -1.868 -9.862 1.00 98.38 86 VAL A O 1
ATOM 619 N N . LEU A 1 87 ? -0.817 -3.083 -7.983 1.00 97.69 87 LEU A N 1
ATOM 620 C CA . LEU A 1 87 ? 0.487 -3.673 -8.306 1.00 97.69 87 LEU A CA 1
ATOM 621 C C . LEU A 1 87 ? 0.412 -4.683 -9.454 1.00 97.69 87 LEU A C 1
ATOM 623 O O . LEU A 1 87 ? 1.368 -4.805 -10.217 1.00 97.69 87 LEU A O 1
ATOM 627 N N . ALA A 1 88 ? -0.706 -5.397 -9.573 1.00 97.25 88 ALA A N 1
ATOM 628 C CA . ALA A 1 88 ? -0.950 -6.351 -10.647 1.00 97.25 88 ALA A CA 1
ATOM 629 C C . ALA A 1 88 ? -1.446 -5.687 -11.941 1.00 97.25 88 ALA A C 1
ATOM 631 O O . ALA A 1 88 ? -1.492 -6.358 -12.971 1.00 97.25 88 ALA A O 1
ATOM 632 N N . ASN A 1 89 ? -1.824 -4.402 -11.895 1.00 97.06 89 ASN A N 1
ATOM 633 C CA . ASN A 1 89 ? -2.577 -3.733 -12.957 1.00 97.06 89 ASN A CA 1
ATOM 634 C C . ASN A 1 89 ? -3.782 -4.587 -13.397 1.00 97.06 89 ASN A C 1
ATOM 636 O O . ASN A 1 89 ? -3.912 -4.967 -14.563 1.00 97.06 89 ASN A O 1
ATOM 640 N N . SER A 1 90 ? -4.603 -4.969 -12.417 1.00 96.62 90 SER A N 1
ATOM 641 C CA . SER A 1 90 ? -5.708 -5.906 -12.604 1.00 96.62 90 SER A CA 1
ATOM 642 C C . SER A 1 90 ? -6.801 -5.349 -13.525 1.00 96.62 90 SER A C 1
ATOM 644 O O . SER A 1 90 ? -6.989 -4.139 -13.649 1.00 96.62 90 SER A O 1
ATOM 646 N N . PHE A 1 91 ? -7.561 -6.241 -14.168 1.00 96.31 91 PHE A N 1
ATOM 647 C CA . PHE A 1 91 ? -8.675 -5.856 -15.047 1.00 96.31 91 PHE A CA 1
ATOM 648 C C . PHE A 1 91 ? -9.795 -5.103 -14.309 1.00 96.31 91 PHE A C 1
ATOM 650 O O . PHE A 1 91 ? -10.448 -4.253 -14.905 1.00 96.31 91 PHE A O 1
ATOM 657 N N . ASP A 1 92 ? -9.994 -5.392 -13.023 1.00 95.69 92 ASP A N 1
ATOM 658 C CA . ASP A 1 92 ? -10.986 -4.776 -12.133 1.00 95.69 92 ASP A CA 1
ATOM 659 C C . ASP A 1 92 ? -10.461 -3.531 -11.393 1.00 95.69 92 ASP A C 1
ATOM 661 O O . ASP A 1 92 ? -11.127 -3.008 -10.499 1.00 95.69 92 ASP A O 1
ATOM 665 N N . LEU A 1 93 ? -9.274 -3.020 -11.753 1.00 97.75 93 LEU A N 1
ATOM 666 C CA . LEU A 1 93 ? -8.631 -1.914 -11.039 1.00 97.75 93 LEU A CA 1
ATOM 667 C C . LEU A 1 93 ? -9.524 -0.665 -10.951 1.00 97.75 93 LEU A C 1
ATOM 669 O O . LEU A 1 93 ? -9.528 0.013 -9.925 1.00 97.75 93 LEU A O 1
ATOM 673 N N . ALA A 1 94 ? -10.291 -0.361 -12.000 1.00 98.19 94 ALA A N 1
ATOM 674 C CA . ALA A 1 94 ? -11.199 0.785 -12.006 1.00 98.19 94 ALA A CA 1
ATOM 675 C C . ALA A 1 94 ? -12.293 0.664 -10.927 1.00 98.19 94 ALA A C 1
ATOM 677 O O . ALA A 1 94 ? -12.510 1.610 -10.166 1.00 98.19 94 ALA A O 1
ATOM 678 N N . ASP A 1 95 ? -12.914 -0.510 -10.809 1.00 98.19 95 ASP A N 1
ATOM 679 C CA . ASP A 1 95 ? -13.950 -0.787 -9.807 1.00 98.19 95 ASP A CA 1
ATOM 680 C C . ASP A 1 95 ? -13.359 -0.798 -8.391 1.00 98.19 95 ASP A C 1
ATOM 682 O O . ASP A 1 95 ? -13.957 -0.282 -7.442 1.00 98.19 95 ASP A O 1
ATOM 686 N N . MET A 1 96 ? -12.139 -1.322 -8.245 1.00 98.25 96 MET A N 1
ATOM 687 C CA . MET A 1 96 ? -11.407 -1.324 -6.980 1.00 98.25 96 MET A CA 1
ATOM 688 C C . MET A 1 96 ? -11.048 0.097 -6.517 1.00 98.25 96 MET A C 1
ATOM 690 O O . MET A 1 96 ? -11.195 0.420 -5.335 1.00 98.25 96 MET A O 1
ATOM 694 N N . ILE A 1 97 ? -10.623 0.974 -7.436 1.00 98.50 97 ILE A N 1
ATOM 695 C CA . ILE A 1 97 ? -10.372 2.395 -7.152 1.00 98.50 97 ILE A CA 1
ATOM 696 C C . ILE A 1 97 ? -11.651 3.077 -6.672 1.00 98.50 97 ILE A C 1
ATOM 698 O O . ILE A 1 97 ? -11.613 3.799 -5.675 1.00 98.50 97 ILE A O 1
ATOM 702 N N . GLU A 1 98 ? -12.780 2.847 -7.345 1.00 98.56 98 GLU A N 1
ATOM 703 C CA . GLU A 1 98 ? -14.047 3.469 -6.957 1.00 98.56 98 GLU A CA 1
ATOM 704 C C . GLU A 1 98 ? -14.550 2.950 -5.605 1.00 98.56 98 GLU A C 1
ATOM 706 O O . GLU A 1 98 ? -15.000 3.729 -4.764 1.00 98.56 98 GLU A O 1
ATOM 711 N N . THR A 1 99 ? -14.380 1.655 -5.337 1.00 98.38 99 THR A N 1
ATOM 712 C CA . THR A 1 99 ? -14.705 1.051 -4.038 1.00 98.38 99 THR A CA 1
ATOM 713 C C . THR A 1 99 ? -13.862 1.667 -2.918 1.00 98.38 99 THR A C 1
ATOM 715 O O . THR A 1 99 ? -14.392 2.079 -1.882 1.00 98.38 99 THR A O 1
ATOM 718 N N . ALA A 1 100 ? -12.550 1.802 -3.131 1.00 98.19 100 ALA A N 1
ATOM 719 C CA . ALA A 1 100 ? -11.644 2.434 -2.176 1.00 98.19 100 ALA A CA 1
ATOM 720 C C . ALA A 1 100 ? -11.974 3.922 -1.961 1.00 98.19 100 ALA A C 1
ATOM 722 O O . ALA A 1 100 ? -12.029 4.382 -0.816 1.00 98.19 100 ALA A O 1
ATOM 723 N N . ARG A 1 101 ? -12.256 4.668 -3.037 1.00 98.44 101 ARG A N 1
ATOM 724 C CA . ARG A 1 101 ? -12.697 6.069 -2.970 1.00 98.44 101 ARG A CA 1
ATOM 725 C C . ARG A 1 101 ? -13.990 6.205 -2.176 1.00 98.44 101 ARG A C 1
ATOM 727 O O . ARG A 1 101 ? -14.068 7.051 -1.291 1.00 98.44 101 ARG A O 1
ATOM 734 N N . SER A 1 102 ? -14.983 5.370 -2.457 1.00 98.31 102 SER A N 1
ATOM 735 C CA . SER A 1 102 ? -16.267 5.383 -1.756 1.00 98.31 102 SER A CA 1
ATOM 736 C C . SER A 1 102 ? -16.102 5.086 -0.263 1.00 98.31 102 SER A C 1
ATOM 738 O O . SER A 1 102 ? -16.764 5.705 0.569 1.00 98.31 102 SER A O 1
ATOM 740 N N . ARG A 1 103 ? -15.182 4.182 0.102 1.00 98.19 103 ARG A N 1
ATOM 741 C CA . ARG A 1 103 ? -14.958 3.789 1.499 1.00 98.19 103 ARG A CA 1
ATOM 742 C C . ARG A 1 103 ? -14.142 4.795 2.314 1.00 98.19 103 ARG A C 1
ATOM 744 O O . ARG A 1 103 ? -14.454 5.007 3.489 1.00 98.19 103 ARG A O 1
ATOM 751 N N . PHE A 1 104 ? -13.086 5.356 1.727 1.00 97.62 104 PHE A N 1
ATOM 752 C CA . PHE A 1 104 ? -12.096 6.184 2.434 1.00 97.62 104 PHE A CA 1
ATOM 753 C C . PHE A 1 104 ? -12.138 7.669 2.039 1.00 97.62 104 PHE A C 1
ATOM 755 O O . PHE A 1 104 ? -11.429 8.492 2.622 1.00 97.62 104 PHE A O 1
ATOM 762 N N . GLY A 1 105 ? -12.974 8.030 1.067 1.00 98.00 105 GLY A N 1
ATOM 763 C CA . GLY A 1 105 ? -13.020 9.357 0.467 1.00 98.00 105 GLY A CA 1
ATOM 764 C C . GLY A 1 105 ? -11.815 9.643 -0.430 1.00 98.00 105 GLY A C 1
ATOM 765 O O . GLY A 1 105 ? -10.860 8.869 -0.517 1.00 98.00 105 GLY A O 1
ATOM 766 N N . GLU A 1 106 ? -11.829 10.811 -1.070 1.00 97.50 106 GLU A N 1
ATOM 767 C CA . GLU A 1 106 ? -10.799 11.173 -2.050 1.00 97.50 106 GLU A CA 1
ATOM 768 C C . GLU A 1 106 ? -9.403 11.270 -1.421 1.00 97.50 106 GLU A C 1
ATOM 770 O O . GLU A 1 106 ? -8.446 10.690 -1.923 1.00 97.50 106 GLU A O 1
ATOM 775 N N . LYS A 1 107 ? -9.282 11.928 -0.260 1.00 96.56 107 LYS A N 1
ATOM 776 C CA . LYS A 1 107 ? -8.013 11.972 0.489 1.00 96.56 107 LYS A CA 1
ATOM 777 C C . LYS A 1 107 ? -7.546 10.573 0.904 1.00 96.56 107 LYS A C 1
ATOM 779 O O . LYS A 1 107 ? -6.352 10.286 0.869 1.00 96.56 107 LYS A O 1
ATOM 784 N N . GLY A 1 108 ? -8.493 9.698 1.238 1.00 97.06 108 GLY A N 1
ATOM 785 C CA . GLY A 1 108 ? -8.212 8.317 1.581 1.00 97.06 108 GLY A CA 1
ATOM 786 C C . GLY A 1 108 ? -7.629 7.518 0.415 1.00 97.06 108 GLY A C 1
ATOM 787 O O . GLY A 1 108 ? -6.645 6.803 0.585 1.00 97.06 108 GLY A O 1
ATOM 788 N N . LEU A 1 109 ? -8.165 7.704 -0.793 1.00 98.06 109 LEU A N 1
ATOM 789 C CA . LEU A 1 109 ? -7.616 7.100 -2.008 1.00 98.06 109 LEU A CA 1
ATOM 790 C C . LEU A 1 109 ? -6.153 7.523 -2.236 1.00 98.06 109 LEU A C 1
ATOM 792 O O . LEU A 1 109 ? -5.301 6.671 -2.493 1.00 98.06 109 LEU A O 1
ATOM 796 N N . TRP A 1 110 ? -5.836 8.813 -2.063 1.00 97.56 110 TRP A N 1
ATOM 797 C CA . TRP A 1 110 ? -4.452 9.306 -2.123 1.00 97.56 110 TRP A CA 1
ATOM 798 C C . TRP A 1 110 ? -3.554 8.661 -1.065 1.00 97.56 110 TRP A C 1
ATOM 800 O O . TRP A 1 110 ? -2.407 8.335 -1.362 1.00 97.56 110 TRP A O 1
ATOM 810 N N . GLY A 1 111 ? -4.073 8.422 0.140 1.00 97.88 111 GLY A N 1
ATOM 811 C CA . GLY A 1 111 ? -3.348 7.723 1.200 1.00 97.88 111 GLY A CA 1
ATOM 812 C C . GLY A 1 111 ? -3.090 6.246 0.915 1.00 97.88 111 GLY A C 1
ATOM 813 O O . GLY A 1 111 ? -2.033 5.724 1.261 1.00 97.88 111 GLY A O 1
ATOM 814 N N . LEU A 1 112 ? -4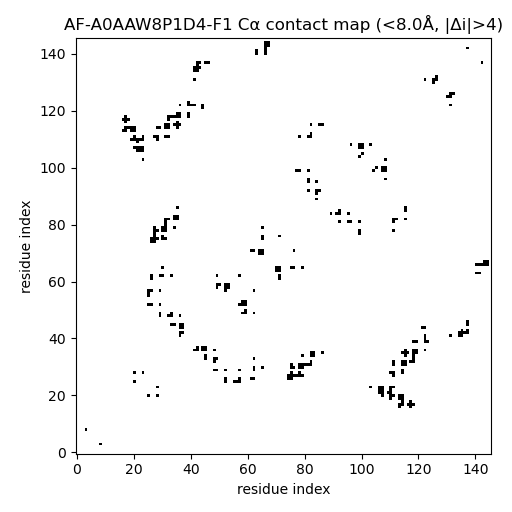.011 5.556 0.241 1.00 98.38 112 LEU A N 1
ATOM 815 C CA . LEU A 1 112 ? -3.771 4.182 -0.205 1.00 98.38 112 LEU A CA 1
ATOM 816 C C . LEU A 1 112 ? -2.771 4.135 -1.363 1.00 98.38 112 LEU A C 1
ATOM 818 O O . LEU A 1 112 ? -1.862 3.307 -1.364 1.00 98.38 112 LEU A O 1
ATOM 822 N N . ALA A 1 113 ? -2.884 5.050 -2.327 1.00 98.12 113 ALA A N 1
ATOM 823 C CA . ALA A 1 113 ? -1.909 5.176 -3.406 1.00 98.12 113 ALA A CA 1
ATOM 824 C C . ALA A 1 113 ? -0.503 5.510 -2.867 1.00 98.12 113 ALA A C 1
ATOM 826 O O . ALA A 1 113 ? 0.483 4.909 -3.305 1.00 98.12 113 ALA A O 1
ATOM 827 N N . SER A 1 114 ? -0.401 6.407 -1.874 1.00 97.81 114 SER A N 1
ATOM 828 C CA . SER A 1 114 ? 0.871 6.722 -1.214 1.00 97.81 114 SER A CA 1
ATOM 829 C C . SER A 1 114 ? 1.429 5.512 -0.469 1.00 97.81 114 SER A C 1
ATOM 831 O O . SER A 1 114 ? 2.623 5.244 -0.590 1.00 97.81 114 SER A O 1
ATOM 833 N N . ALA A 1 115 ? 0.589 4.731 0.219 1.00 98.12 115 ALA A N 1
ATOM 834 C CA . ALA A 1 115 ? 0.990 3.497 0.892 1.00 98.12 115 ALA A CA 1
ATOM 835 C C . ALA A 1 115 ? 1.636 2.498 -0.078 1.00 98.12 115 ALA A C 1
ATOM 837 O O . ALA A 1 115 ? 2.709 1.958 0.211 1.00 98.12 115 ALA A O 1
ATOM 838 N N . VAL A 1 116 ? 1.017 2.289 -1.247 1.00 98.31 116 VAL A N 1
ATOM 839 C CA . VAL A 1 116 ? 1.526 1.383 -2.286 1.00 98.31 116 VAL A CA 1
ATOM 840 C C . VAL A 1 116 ? 2.862 1.881 -2.837 1.00 98.31 116 VAL A C 1
ATOM 842 O O . VAL A 1 116 ? 3.848 1.139 -2.837 1.00 98.31 116 VAL A O 1
ATOM 845 N N . ALA A 1 117 ? 2.934 3.152 -3.243 1.00 97.69 117 ALA A N 1
ATOM 846 C CA . ALA A 1 117 ? 4.160 3.746 -3.774 1.00 97.69 117 ALA A CA 1
ATOM 847 C C . ALA A 1 117 ? 5.306 3.719 -2.745 1.00 97.69 117 ALA A C 1
ATOM 849 O O . ALA A 1 117 ? 6.428 3.313 -3.055 1.00 97.69 117 ALA A O 1
ATOM 850 N N . ALA A 1 118 ? 5.016 4.088 -1.495 1.00 96.38 118 ALA A N 1
ATOM 851 C CA . ALA A 1 118 ? 5.968 4.072 -0.391 1.00 96.38 118 ALA A CA 1
ATOM 852 C C . ALA A 1 118 ? 6.474 2.658 -0.080 1.00 96.38 118 ALA A C 1
ATOM 854 O O . ALA A 1 118 ? 7.662 2.475 0.195 1.00 96.38 118 ALA A O 1
ATOM 855 N N . GLY A 1 119 ? 5.585 1.662 -0.128 1.00 96.31 119 GLY A N 1
ATOM 856 C CA . GLY A 1 119 ? 5.926 0.257 0.076 1.00 96.31 119 GLY A CA 1
ATOM 857 C C . GLY A 1 119 ? 6.855 -0.299 -1.006 1.00 96.31 119 GLY A C 1
ATOM 858 O O . GLY A 1 119 ? 7.708 -1.118 -0.686 1.00 96.31 119 GLY A O 1
ATOM 859 N N . GLN A 1 120 ? 6.758 0.180 -2.251 1.00 96.56 120 GLN A N 1
ATOM 860 C CA . GLN A 1 120 ? 7.627 -0.234 -3.366 1.00 96.56 120 GLN A CA 1
ATOM 861 C C . GLN A 1 120 ? 8.968 0.510 -3.421 1.00 96.56 120 GLN A C 1
ATOM 863 O O . GLN A 1 120 ? 9.967 -0.047 -3.887 1.00 96.56 120 GLN A O 1
ATOM 868 N N . PHE A 1 121 ? 9.009 1.760 -2.949 1.00 95.62 121 PHE A N 1
ATOM 869 C CA . PHE A 1 121 ? 10.128 2.672 -3.183 1.00 95.62 121 PHE A CA 1
ATOM 870 C C . PHE A 1 121 ? 11.474 2.154 -2.650 1.00 95.62 121 PHE 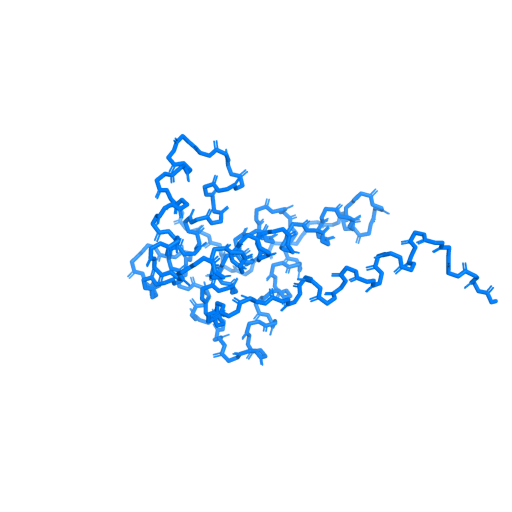A C 1
ATOM 872 O O . PHE A 1 121 ? 12.399 1.903 -3.424 1.00 95.62 121 PHE A O 1
ATOM 879 N N . TYR A 1 122 ? 11.601 1.981 -1.329 1.00 93.31 122 TYR A N 1
ATOM 880 C CA . TYR A 1 122 ? 12.875 1.580 -0.722 1.00 93.31 122 TYR A CA 1
ATOM 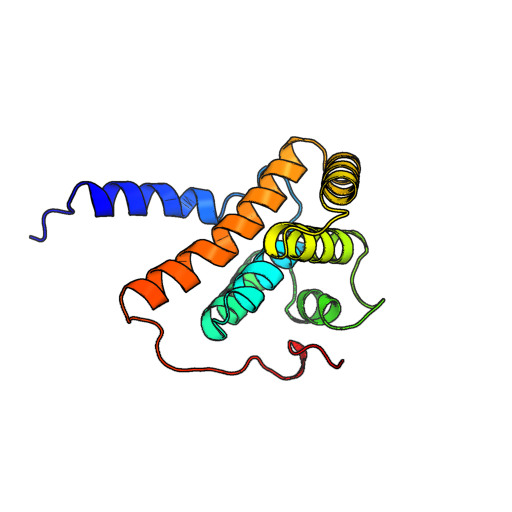881 C C . TYR A 1 122 ? 13.313 0.155 -1.079 1.00 93.31 122 TYR A C 1
ATOM 883 O O . TYR A 1 122 ? 14.509 -0.012 -1.317 1.00 93.31 122 TYR A O 1
ATOM 891 N N . PRO A 1 123 ? 12.428 -0.863 -1.150 1.00 93.00 123 PRO A N 1
ATOM 892 C CA . PRO A 1 123 ? 12.818 -2.179 -1.656 1.00 93.00 123 PRO A CA 1
ATOM 893 C C . PRO A 1 123 ? 13.449 -2.110 -3.048 1.00 93.00 123 PRO A C 1
ATOM 895 O O . PRO A 1 123 ? 14.525 -2.665 -3.270 1.00 93.00 123 PRO A O 1
ATOM 898 N N . THR A 1 124 ? 12.813 -1.373 -3.962 1.00 93.56 124 THR A N 1
ATOM 899 C CA . THR A 1 124 ? 13.270 -1.236 -5.349 1.00 93.56 124 THR A CA 1
ATOM 900 C C . THR A 1 124 ? 14.582 -0.467 -5.422 1.00 93.56 124 THR A C 1
ATOM 902 O O . THR A 1 124 ? 15.536 -0.933 -6.044 1.00 93.56 124 THR A O 1
ATOM 905 N N . LEU A 1 125 ? 14.671 0.672 -4.728 1.00 93.69 125 LEU A N 1
ATOM 906 C CA . LEU A 1 125 ? 15.882 1.488 -4.696 1.00 93.69 125 LEU A CA 1
ATOM 907 C C . LEU A 1 125 ? 17.066 0.711 -4.110 1.00 93.69 125 LEU A C 1
ATOM 909 O O . LEU A 1 125 ? 18.133 0.678 -4.718 1.00 93.69 125 LEU A O 1
ATOM 913 N N . LYS A 1 126 ? 16.880 0.054 -2.955 1.00 91.50 126 LYS A N 1
ATOM 914 C CA . LYS A 1 126 ? 17.937 -0.725 -2.293 1.00 91.50 126 LYS A CA 1
ATOM 915 C C . LYS A 1 126 ? 18.431 -1.866 -3.174 1.00 91.50 126 LYS A C 1
ATOM 917 O O . LYS A 1 126 ? 19.638 -2.068 -3.263 1.00 91.50 126 LYS A O 1
ATOM 922 N N . ARG A 1 127 ? 17.527 -2.580 -3.852 1.00 91.25 127 ARG A N 1
ATOM 923 C CA . ARG A 1 127 ? 17.909 -3.622 -4.814 1.00 91.25 127 ARG A CA 1
ATOM 924 C C . ARG A 1 127 ? 18.698 -3.038 -5.985 1.00 91.25 127 ARG A C 1
ATOM 926 O O . ARG A 1 127 ? 19.750 -3.571 -6.316 1.00 91.25 127 ARG A O 1
ATOM 933 N N . GLY A 1 128 ? 18.228 -1.931 -6.561 1.00 92.00 128 GLY A N 1
ATOM 934 C CA . GLY A 1 128 ? 18.877 -1.268 -7.695 1.00 92.00 128 GLY A CA 1
ATOM 935 C C . GLY A 1 128 ? 20.309 -0.805 -7.411 1.00 92.00 128 GLY A C 1
ATOM 936 O O . GLY A 1 128 ? 21.134 -0.809 -8.318 1.00 92.00 128 GLY A O 1
ATOM 937 N N . VAL A 1 129 ? 20.629 -0.466 -6.157 1.00 93.00 129 VAL A N 1
ATOM 938 C CA . VAL A 1 129 ? 21.993 -0.090 -5.731 1.00 93.00 129 VAL A CA 1
ATOM 939 C C . VAL A 1 129 ? 22.793 -1.246 -5.113 1.00 93.00 129 VAL A C 1
ATOM 941 O O . VAL A 1 129 ? 23.877 -1.020 -4.583 1.00 93.00 129 VAL A O 1
ATOM 944 N N . GLY A 1 130 ? 22.270 -2.477 -5.136 1.00 90.56 130 GLY A N 1
ATOM 945 C CA . GLY A 1 130 ? 22.950 -3.661 -4.594 1.00 90.56 130 GLY A CA 1
ATOM 946 C C . GLY A 1 130 ? 22.961 -3.772 -3.062 1.00 90.56 130 GLY A C 1
ATOM 947 O O . GLY A 1 130 ? 23.679 -4.602 -2.515 1.00 90.56 130 GLY A O 1
ATOM 948 N N . ALA A 1 131 ? 22.158 -2.976 -2.352 1.00 87.44 131 ALA A N 1
ATOM 949 C CA . ALA A 1 131 ? 22.063 -2.985 -0.887 1.00 87.44 131 ALA A CA 1
ATOM 950 C C . ALA A 1 131 ? 21.060 -4.019 -0.331 1.00 87.44 131 ALA A C 1
ATOM 952 O O . ALA A 1 131 ? 20.886 -4.117 0.882 1.00 87.44 131 ALA A O 1
ATOM 953 N N . ALA A 1 132 ? 20.368 -4.759 -1.201 1.00 83.50 132 ALA A N 1
ATOM 954 C CA . ALA A 1 132 ? 19.402 -5.797 -0.837 1.00 83.50 132 ALA A CA 1
ATOM 955 C C . ALA A 1 132 ? 19.491 -6.974 -1.826 1.00 83.50 132 ALA A C 1
ATOM 957 O O . ALA A 1 132 ? 18.646 -7.118 -2.710 1.00 83.50 132 ALA A O 1
ATOM 958 N N . LEU A 1 133 ? 20.568 -7.760 -1.708 1.00 80.75 133 LEU A N 1
ATOM 959 C CA . LEU A 1 133 ? 20.871 -8.902 -2.587 1.00 80.75 133 LEU A CA 1
ATOM 960 C C . LEU A 1 133 ? 20.641 -10.268 -1.923 1.00 80.75 133 LEU A C 1
ATOM 962 O O . LEU A 1 133 ? 20.535 -11.272 -2.623 1.00 80.75 133 LEU A O 1
ATOM 966 N N . SER A 1 134 ? 20.556 -10.323 -0.593 1.00 78.00 134 SER A N 1
ATOM 967 C CA . SER A 1 134 ? 20.206 -11.540 0.138 1.00 78.00 134 SER A CA 1
ATOM 968 C C . SER A 1 134 ? 18.691 -11.731 0.187 1.00 78.00 134 SER A C 1
ATOM 970 O O . SER A 1 134 ? 17.926 -10.773 0.312 1.00 78.00 134 SER A O 1
ATOM 972 N N . CYS A 1 135 ? 18.259 -12.986 0.087 1.00 76.06 135 CYS A N 1
ATOM 973 C CA . CYS A 1 135 ? 16.865 -13.357 0.291 1.00 76.06 135 CYS A CA 1
ATOM 974 C C . CYS A 1 135 ? 16.632 -13.670 1.768 1.00 76.06 135 CYS A C 1
ATOM 976 O O . CYS A 1 135 ? 17.251 -14.592 2.291 1.00 76.06 135 CYS A O 1
ATOM 978 N N . ASP A 1 136 ? 15.686 -12.970 2.391 1.00 79.31 136 ASP A N 1
ATOM 979 C CA . ASP A 1 136 ? 15.159 -13.329 3.707 1.00 79.31 136 ASP A CA 1
ATOM 980 C C . ASP A 1 136 ? 13.676 -13.666 3.576 1.00 79.31 136 ASP A C 1
ATOM 982 O O . ASP A 1 136 ? 12.889 -12.903 3.002 1.00 79.31 136 ASP A O 1
ATOM 986 N N . LEU A 1 137 ? 13.292 -14.828 4.101 1.00 78.25 137 LEU A N 1
ATOM 987 C CA . LEU A 1 137 ? 11.903 -15.265 4.100 1.00 78.25 137 LEU A CA 1
ATOM 988 C C . LEU A 1 137 ? 11.119 -14.547 5.204 1.00 78.25 137 LEU A C 1
ATOM 990 O O . LEU A 1 137 ? 11.600 -14.396 6.324 1.00 78.25 137 LEU A O 1
ATOM 994 N N . LEU A 1 138 ? 9.869 -14.183 4.912 1.00 83.31 138 LEU A N 1
ATOM 995 C CA . LEU A 1 138 ? 8.932 -13.691 5.929 1.00 83.31 138 LEU A CA 1
ATOM 996 C C . LEU A 1 138 ? 8.675 -14.749 7.014 1.00 83.31 138 LEU A C 1
ATOM 998 O O . LEU A 1 138 ? 8.776 -15.931 6.703 1.00 83.31 138 LEU A O 1
ATOM 1002 N N . PRO A 1 139 ? 8.308 -14.399 8.254 1.00 85.75 139 PRO A N 1
ATOM 1003 C CA . PRO A 1 139 ? 7.811 -15.372 9.230 1.00 85.75 139 PRO A CA 1
ATOM 1004 C C . PRO A 1 139 ? 6.547 -16.091 8.733 1.00 85.75 139 PRO A C 1
ATOM 1006 O O . PRO A 1 139 ? 5.826 -15.567 7.882 1.00 85.75 139 PRO A O 1
ATOM 1009 N N . ALA A 1 140 ? 6.286 -17.304 9.229 1.00 85.31 140 ALA A N 1
ATOM 1010 C CA . ALA A 1 140 ? 5.237 -18.182 8.701 1.00 85.31 140 ALA A CA 1
ATOM 1011 C C . ALA A 1 140 ? 3.833 -17.564 8.794 1.00 85.31 140 ALA A C 1
ATOM 1013 O O . ALA A 1 140 ? 3.034 -17.710 7.878 1.00 85.31 140 ALA A O 1
ATOM 1014 N N . GLU A 1 141 ? 3.554 -16.821 9.859 1.00 85.88 141 GLU A N 1
ATOM 1015 C CA . GLU A 1 141 ? 2.293 -16.120 10.090 1.00 85.88 141 GLU A CA 1
ATOM 1016 C C . GLU A 1 141 ? 2.012 -14.989 9.086 1.00 85.88 141 GLU A C 1
ATOM 1018 O O . GLU A 1 141 ? 0.860 -14.588 8.939 1.00 85.88 141 GLU A O 1
ATOM 1023 N N . PHE A 1 142 ? 3.042 -14.513 8.378 1.00 84.06 142 PHE A N 1
ATOM 1024 C CA . PHE A 1 142 ? 2.956 -13.491 7.331 1.00 84.06 142 PHE A CA 1
ATOM 1025 C C . PHE A 1 142 ? 3.065 -14.066 5.911 1.00 84.06 142 PHE A C 1
ATOM 1027 O O . PHE A 1 142 ? 2.989 -13.315 4.935 1.00 84.06 142 PHE A O 1
ATOM 1034 N N . ARG A 1 143 ? 3.273 -15.382 5.775 1.00 77.75 143 ARG A N 1
ATOM 1035 C CA . ARG A 1 143 ? 3.227 -16.080 4.486 1.00 77.75 143 ARG A CA 1
ATOM 1036 C C . ARG A 1 143 ? 1.773 -16.457 4.206 1.00 77.75 143 ARG A C 1
ATOM 1038 O O . ARG A 1 143 ? 1.109 -17.017 5.072 1.00 77.75 143 ARG A O 1
ATOM 1045 N N . GLU A 1 144 ? 1.279 -16.158 3.006 1.00 69.25 144 GLU A N 1
ATOM 1046 C CA . GLU A 1 144 ? 0.023 -16.754 2.536 1.00 69.25 144 GLU A CA 1
ATOM 1047 C C . GLU A 1 144 ? 0.152 -18.278 2.564 1.00 69.25 144 GLU A C 1
ATOM 1049 O O . GLU A 1 144 ? 1.144 -18.837 2.089 1.00 69.25 144 GLU A O 1
ATOM 1054 N N . VAL A 1 145 ? -0.853 -18.939 3.133 1.00 43.94 145 VAL A N 1
ATOM 1055 C CA . VAL A 1 145 ? -1.093 -20.358 2.886 1.00 43.94 145 VAL A CA 1
ATOM 1056 C C . VAL A 1 145 ? -2.088 -20.373 1.734 1.00 43.94 145 VAL A C 1
ATOM 1058 O O . VAL A 1 145 ? -3.192 -19.853 1.892 1.00 43.94 145 VAL A O 1
ATOM 1061 N N . ALA A 1 146 ? -1.622 -20.835 0.574 1.00 37.50 146 ALA A N 1
ATOM 1062 C CA . ALA A 1 146 ? -2.421 -20.991 -0.638 1.00 37.50 146 ALA A CA 1
ATOM 1063 C C . ALA A 1 146 ? -3.727 -21.760 -0.384 1.00 37.50 146 ALA A C 1
ATOM 1065 O O . ALA A 1 146 ? -3.707 -22.681 0.467 1.00 37.50 146 ALA A O 1
#

pLDDT: mean 90.93, std 11.09, range [37.5, 98.56]

Organism: NCBI:txid2867518

Foldseek 3Di:
DPPCPPVNVVVVVCVVLLVDQLQAQLLLLLLLLLLLLVVLQFQVLSVVSQVVSVVSVHHNLQSLLCLPPPRHDPSSVLLNVLSVCVVVVHPCNVVSLVVQCVVQNPSNSVSSVSSNCSSNPPSVVCVVVVNGPDHDDHPPSNHRDD

=== Feature glossary ===
Legend for the data blocks above and below:

— What the protein is —

The amino-acid sequence is the protein's primary structure: the linear order of residues fro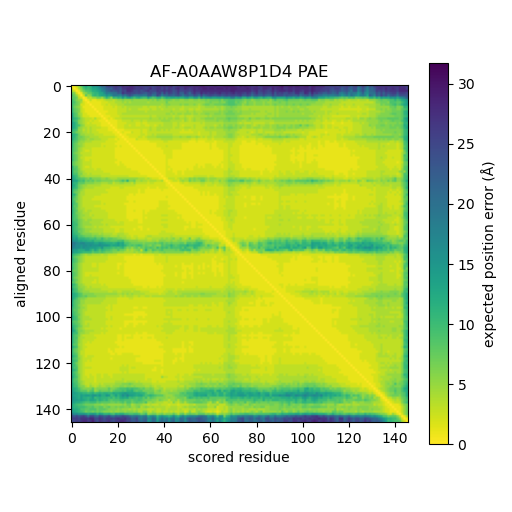m the N-terminus to the C-terminus, written in one-letter code. Everything else here — the 3D coordinates, the secondary structure, the domain annotations — is ultimately a consequence of this string.

Functional annotations link the protein to curated databases. InterPro entries identify conserved domains and families by matching the sequence against member-database signatures (Pfam, PROSITE, CDD, …). Gene Ontology (GO) terms describe molecular function, biological process, and cellular component in a controlled vocabulary. CATH places the structure in a hierarchical fold classification (Class/Architecture/Topology/Homologous-superfamily). The organism is the source species.

— Where its atoms are —

Atomic coordinates in PDBx/mmCIF format — the same representation the Protein Data Bank distributes. Each line of the _atom_site loop places one backbone atom in Cartesian space (units: ångströms, origin: arbitrary).

The six renders are orthographic views along the three Cartesian axes in both directions. Representation (cartoon, sticks, or surface) and color scheme (sequence-rainbow or by-chain) vary across proteins so the training set covers all the common visualization conventions.

— Local backbone conformation —

Eight-state secondary structure (DSSP): H is the canonical α-helix, G the tighter 3₁₀-helix, I the wider π-helix; E/B are β-structure, T and S are turns and bends, and '-' is everything else. DSSP derives these from the pattern of main-chain N–H···O=C hydrogen bonds, not from the sequence.

Three-state secondary structure (P-SEA) collapses the eight DSSP classes into helix (a), strand (b), and coil (c). P-SEA assigns these from Cα geometry alone — distances and angles — without requiring backbone oxygens, so it works on any Cα trace.

φ (phi) and ψ (psi) are the two rotatable backbone dihedrals per residue: φ is the C(i-1)–N–Cα–C torsion, ψ is the N–Cα–C–N(i+1) torsion, both in degrees on (−180°, 180°]. α-helical residues cluster near (−60°, −45°); β-strand residues near (−120°, +130°). A Ramachandran plot is simply a scatter of (φ, ψ) for every residue.

— Global shape and packing —

The geometric summary reports three shape descriptors. Rg (radius of gyration) measures how spread out the Cα atoms are about their centre of mass; compact globular proteins have small Rg, elongated or unfolded ones large. Cα contacts (<8 Å, |i−j|>4) count long-range residue pairs in spatial proximity — high for tightly packed folds, near zero for rods or random coil. The bounding-box extents give the protein's footprint along x, y, z in Å.

SASA measures how much of the protein is reachable by solvent. It is computed by rolling a water-sized probe over the atomic surface and summing the exposed area (Å²). Per-residue SASA distinguishes core (buried, low SASA) from surface (exposed, high SASA) residues; total SASA is a whole-molecule size measure.

Plot images: a contact map (which residues are close in 3D, as an N×N binary image), a Ramachandran scatter (backbone torsion angles, revealing secondary-structure composition at a glance), and — for AlphaFold structures — a PAE heatmap (pairwise prediction confidence).

— Structural neighborhood —

A 3Di character summarizes, for each residue, the relative orientation of the Cα frame of its nearest spatial neighbor. Because it encodes fold topology rather than chemistry, 3Di alignments detect remote structural similarity that sequence alignment misses.

The Foldseek neighbor list gives the closest experimentally determined structures in the PDB, ranked by structural alignment. TM-score near 1 means near-identical fold; near 0.3 means only rough topology match. This is how one finds what a novel AlphaFold prediction most resembles in the solved-structure universe.

— Confidence and disorder —

For AlphaFold models, the B-factor field carries pLDDT — the model's own estimate of local accuracy on a 0–100 scale. Regions with pLDDT<50 should be treated as essentially unmodeled; they often correspond to intrinsically disordered segments.

Crystallographic B-factors measure how much each atom's electron density is smeared out, in Å². They rise in mobile loops and surface residues and fall in the buried interior. In AlphaFold models this column is repurposed to hold pLDDT instead.

Predicted Aligned Error (PAE) is an AlphaFold confidence matrix: entry (i, j) is the expected error in the position of residue j, in ångströms, when the prediction is superimposed on the true structure at residue i. Low PAE within a block of residues means that block is internally rigid and well-predicted; high PAE between two blocks means their relative placement is uncertain even if each block individually is confident.